Protein AF-A0A806DKA2-F1 (afdb_monomer_lite)

Sequence (63 aa):
MRSRAIALIIRMWQGPDGVVKASVRPSQGGPTRYFPNLEALKNYLEQAQEQIETATDPTKGLR

pLDDT: mean 83.64, std 16.98, range [43.59, 97.81]

Organism: Meiothermus ruber (strain ATCC 35948 / DSM 1279 / VKM B-1258 / 21) (NCBI:txid504728)

Secondary structure (DSSP, 8-state):
-------EEEEEEE-TTSPEEEEEEETTS-PPEEESSHHHHHHHHHHHHHHHHHHH-GGGG--

Radius of gyration: 15.22 Å; chains: 1; bounding box: 46×22×36 Å

Structure (mmCIF, N/CA/C/O backbone):
data_AF-A0A806DKA2-F1
#
_entry.id   AF-A0A806DKA2-F1
#
loop_
_atom_site.group_PDB
_atom_site.id
_atom_site.type_symbol
_atom_site.label_atom_id
_atom_site.label_alt_id
_atom_site.label_comp_id
_atom_site.label_asym_id
_atom_site.label_entity_id
_atom_site.label_seq_id
_atom_site.pdbx_PDB_ins_code
_atom_site.Cartn_x
_atom_site.Cartn_y
_atom_site.Cartn_z
_atom_site.occupancy
_atom_site.B_iso_or_equiv
_atom_site.auth_seq_id
_atom_site.auth_comp_id
_atom_site.auth_asym_id
_atom_site.auth_atom_id
_atom_site.pdbx_PDB_model_num
ATOM 1 N N . MET A 1 1 ? 17.316 3.889 -22.371 1.00 46.09 1 MET A N 1
ATOM 2 C CA . MET A 1 1 ? 16.815 2.935 -21.353 1.00 46.09 1 MET A CA 1
ATOM 3 C C . MET A 1 1 ? 15.320 3.154 -21.193 1.00 46.09 1 MET A C 1
ATOM 5 O O . MET A 1 1 ? 14.908 4.299 -21.104 1.00 46.09 1 MET A O 1
ATOM 9 N N . ARG A 1 2 ? 14.497 2.101 -21.250 1.00 49.56 2 ARG A N 1
ATOM 10 C CA . ARG A 1 2 ? 13.034 2.221 -21.132 1.00 49.56 2 ARG A CA 1
ATOM 11 C C . ARG A 1 2 ? 12.682 2.276 -19.645 1.00 49.56 2 ARG A C 1
ATOM 13 O O . ARG A 1 2 ? 12.962 1.301 -18.949 1.00 49.56 2 ARG A O 1
ATOM 20 N N . SER A 1 3 ? 12.114 3.383 -19.164 1.00 55.62 3 SER A N 1
ATOM 21 C CA . SER A 1 3 ? 11.628 3.500 -17.783 1.00 55.62 3 SER A CA 1
ATOM 22 C C . SER A 1 3 ? 10.696 2.327 -17.483 1.00 55.62 3 SER A C 1
ATOM 24 O O . SER A 1 3 ? 9.670 2.153 -18.146 1.00 55.62 3 SER A O 1
ATOM 26 N N . ARG A 1 4 ? 11.078 1.461 -16.538 1.00 64.19 4 ARG A N 1
ATOM 27 C CA . ARG A 1 4 ? 10.207 0.374 -16.081 1.00 64.19 4 ARG A CA 1
ATOM 28 C C . ARG A 1 4 ? 9.126 1.004 -15.215 1.00 64.19 4 ARG A C 1
ATOM 30 O O . ARG A 1 4 ? 9.377 1.341 -14.065 1.00 64.19 4 ARG A O 1
ATOM 37 N N . ALA A 1 5 ? 7.937 1.179 -15.780 1.00 74.12 5 ALA A N 1
ATOM 38 C CA . ALA A 1 5 ? 6.771 1.587 -15.014 1.00 74.12 5 ALA A CA 1
ATOM 39 C C . ALA A 1 5 ? 6.476 0.520 -13.947 1.00 74.12 5 ALA A C 1
ATOM 41 O O . ALA A 1 5 ? 6.268 -0.652 -14.271 1.00 74.12 5 ALA A O 1
ATOM 42 N N . ILE A 1 6 ? 6.482 0.916 -12.674 1.00 80.81 6 ILE A N 1
ATOM 43 C CA . ILE A 1 6 ? 6.097 0.046 -11.562 1.00 80.81 6 ILE A CA 1
ATOM 44 C C . ILE A 1 6 ? 4.612 0.281 -11.298 1.00 80.81 6 ILE A C 1
ATOM 46 O O . ILE A 1 6 ? 4.218 1.330 -10.798 1.00 80.81 6 ILE A O 1
ATOM 50 N N . ALA A 1 7 ? 3.778 -0.700 -11.633 1.00 88.69 7 ALA A N 1
ATOM 51 C CA . ALA A 1 7 ? 2.356 -0.651 -11.316 1.00 88.69 7 ALA A CA 1
ATOM 52 C C . ALA A 1 7 ? 2.109 -1.191 -9.898 1.00 88.69 7 ALA A C 1
ATOM 54 O O . ALA A 1 7 ? 2.428 -2.350 -9.599 1.00 88.69 7 ALA A O 1
ATOM 55 N N . LEU A 1 8 ? 1.518 -0.356 -9.044 1.00 92.19 8 LEU A N 1
ATOM 56 C CA . LEU A 1 8 ? 1.153 -0.668 -7.663 1.00 92.19 8 LEU A CA 1
ATOM 57 C C . LEU A 1 8 ? -0.366 -0.836 -7.538 1.00 92.19 8 LEU A C 1
ATOM 59 O O . LEU A 1 8 ? -1.133 -0.082 -8.129 1.00 92.19 8 LEU A O 1
ATOM 63 N N . ILE A 1 9 ? -0.800 -1.812 -6.742 1.00 94.88 9 ILE A N 1
ATOM 64 C CA . ILE A 1 9 ? -2.196 -1.976 -6.332 1.00 94.88 9 ILE A CA 1
ATOM 65 C C . ILE A 1 9 ? -2.321 -1.414 -4.921 1.00 94.88 9 ILE A C 1
ATOM 67 O O . ILE A 1 9 ? -1.686 -1.925 -3.994 1.00 94.88 9 ILE A O 1
ATOM 71 N N . ILE A 1 10 ? -3.156 -0.389 -4.769 1.00 95.75 10 ILE A N 1
ATOM 72 C CA . ILE A 1 10 ? -3.451 0.250 -3.487 1.00 95.75 10 ILE A CA 1
ATOM 73 C C . ILE A 1 10 ? -4.869 -0.143 -3.073 1.00 95.75 10 ILE A C 1
ATOM 75 O O . ILE A 1 10 ? -5.810 -0.003 -3.851 1.00 95.75 10 ILE A O 1
ATOM 79 N N . ARG A 1 11 ? -5.028 -0.652 -1.850 1.00 96.69 11 ARG A N 1
ATOM 80 C CA . ARG A 1 11 ? -6.340 -0.863 -1.221 1.00 96.69 11 ARG A CA 1
ATOM 81 C C . ARG A 1 11 ? -6.471 0.064 -0.031 1.00 96.69 11 ARG A C 1
ATOM 83 O O . ARG A 1 11 ? -5.535 0.156 0.756 1.00 96.69 11 ARG A O 1
ATOM 90 N N . MET A 1 12 ? -7.626 0.703 0.095 1.00 97.31 12 MET A N 1
ATOM 91 C CA . MET A 1 12 ? -7.959 1.614 1.184 1.00 97.31 12 MET A CA 1
ATOM 92 C C . MET A 1 12 ? -9.238 1.142 1.862 1.00 97.31 12 MET A C 1
ATOM 94 O O . MET A 1 12 ? -10.151 0.659 1.192 1.00 97.31 12 MET A O 1
ATOM 98 N N . TRP A 1 13 ? -9.296 1.269 3.181 1.00 97.56 13 TRP A N 1
ATOM 99 C CA . TRP A 1 13 ? -10.487 0.954 3.963 1.00 97.56 13 TRP A CA 1
ATOM 100 C C . TRP A 1 13 ? -10.541 1.834 5.206 1.00 97.56 13 TRP A C 1
ATOM 102 O O . TRP A 1 13 ? -9.509 2.255 5.730 1.00 97.56 13 TRP A O 1
ATOM 112 N N . GLN A 1 14 ? -11.751 2.111 5.683 1.00 97.00 14 GLN A N 1
ATOM 113 C CA . GLN A 1 14 ? -11.949 2.809 6.946 1.00 97.00 14 GLN A CA 1
ATOM 114 C C . GLN A 1 14 ? -11.871 1.799 8.093 1.00 97.00 14 GLN A C 1
ATOM 116 O O . GLN A 1 14 ? -12.533 0.761 8.068 1.00 97.00 14 GLN A O 1
ATOM 121 N N . GLY A 1 15 ? -11.011 2.069 9.071 1.00 92.88 15 GLY A N 1
ATOM 122 C CA . GLY A 1 15 ? -10.927 1.292 10.296 1.00 92.88 15 GLY A CA 1
ATOM 123 C C . GLY A 1 15 ? -12.107 1.569 11.237 1.00 92.88 15 GLY A C 1
ATOM 124 O O . GLY A 1 15 ? -12.839 2.541 11.055 1.00 92.88 15 GLY A O 1
ATOM 125 N N . PRO A 1 16 ? -12.281 0.741 12.280 1.00 92.56 16 PRO A N 1
ATOM 126 C CA . PRO A 1 16 ? -13.315 0.945 13.303 1.00 92.56 16 PRO A CA 1
ATOM 127 C C . PRO A 1 16 ? -13.106 2.230 14.127 1.00 92.56 16 PRO A C 1
ATOM 129 O O . PRO A 1 16 ? -14.033 2.720 14.757 1.00 92.56 16 PRO A O 1
ATOM 132 N N . ASP A 1 17 ? -11.894 2.781 14.094 1.00 93.56 17 ASP A N 1
ATOM 133 C CA . ASP A 1 17 ? -11.480 4.075 14.647 1.00 93.56 17 ASP A CA 1
ATOM 134 C C . ASP A 1 17 ? -11.862 5.269 13.747 1.00 93.56 17 ASP A C 1
ATOM 136 O O . ASP A 1 17 ? -11.559 6.414 14.071 1.00 93.56 17 ASP A O 1
ATOM 140 N N . GLY A 1 18 ? -12.491 5.020 12.593 1.00 94.25 18 GLY A N 1
ATOM 141 C CA . GLY A 1 18 ? -12.795 6.036 11.588 1.00 94.25 18 GLY A CA 1
ATOM 142 C C . GLY A 1 18 ? -11.589 6.446 10.735 1.00 94.25 18 GLY A C 1
ATOM 143 O O . GLY A 1 18 ? -11.760 7.215 9.787 1.00 94.25 18 GLY A O 1
ATOM 144 N N . VAL A 1 19 ? -10.393 5.912 11.016 1.00 95.81 19 VAL A N 1
ATOM 145 C CA . VAL A 1 19 ? -9.145 6.248 10.320 1.00 95.81 19 VAL A CA 1
ATOM 146 C C . VAL A 1 19 ? -9.035 5.449 9.027 1.00 95.81 19 VAL A C 1
ATOM 148 O O . VAL A 1 19 ? -9.221 4.232 9.008 1.00 95.81 19 VAL A O 1
ATOM 151 N N . VAL A 1 20 ? -8.690 6.120 7.928 1.00 96.44 20 VAL A N 1
ATOM 152 C CA . VAL A 1 20 ? -8.457 5.451 6.644 1.00 96.44 20 VAL A CA 1
ATOM 153 C C . VAL A 1 20 ? -7.080 4.794 6.641 1.00 96.44 20 VAL A C 1
ATOM 155 O O . VAL A 1 20 ? -6.056 5.473 6.695 1.00 96.44 20 VAL A O 1
ATOM 158 N N . LYS A 1 21 ? -7.070 3.467 6.543 1.00 96.94 21 LYS A N 1
ATOM 159 C CA . LYS A 1 21 ? -5.878 2.620 6.446 1.00 96.94 21 LYS A CA 1
ATOM 160 C C . LYS A 1 21 ? -5.660 2.227 4.994 1.00 96.94 21 LYS A C 1
ATOM 162 O O . LYS A 1 21 ? -6.593 2.245 4.185 1.00 96.94 21 LYS A O 1
ATOM 167 N N . ALA A 1 22 ? -4.428 1.868 4.660 1.00 97.81 22 ALA A N 1
ATOM 168 C CA . ALA A 1 22 ? -4.102 1.459 3.305 1.00 97.81 22 ALA A CA 1
ATOM 169 C C . ALA A 1 22 ? -3.131 0.284 3.265 1.00 97.81 22 ALA A C 1
ATOM 171 O O . ALA A 1 22 ? -2.365 0.037 4.193 1.00 97.81 22 ALA A O 1
ATOM 172 N N . SER A 1 23 ? -3.133 -0.430 2.147 1.00 97.12 23 SER A N 1
ATOM 173 C CA . SER A 1 23 ? -2.106 -1.410 1.819 1.00 97.12 23 SER A CA 1
ATOM 174 C C . SER A 1 23 ? -1.650 -1.236 0.383 1.00 97.12 23 SER A C 1
ATOM 176 O O . SER A 1 23 ? -2.473 -0.951 -0.488 1.00 97.12 23 SER A O 1
ATOM 178 N N . VAL A 1 24 ? -0.366 -1.472 0.136 1.00 96.25 24 VAL A N 1
ATOM 179 C CA . VAL A 1 24 ? 0.251 -1.403 -1.188 1.00 96.25 24 VAL A CA 1
ATOM 180 C C . VAL A 1 24 ? 0.912 -2.733 -1.503 1.00 96.25 24 VAL A C 1
ATOM 182 O O . VAL A 1 24 ? 1.628 -3.291 -0.671 1.00 96.25 24 VAL A O 1
ATOM 185 N N . ARG A 1 25 ? 0.717 -3.226 -2.726 1.00 94.94 25 ARG A N 1
ATOM 186 C CA . ARG A 1 25 ? 1.472 -4.359 -3.273 1.00 94.94 25 ARG A CA 1
ATOM 187 C C . ARG A 1 25 ? 1.849 -4.116 -4.733 1.00 94.94 25 ARG A C 1
ATOM 189 O O . ARG A 1 25 ? 1.067 -3.496 -5.457 1.00 94.94 25 ARG A O 1
ATOM 196 N N . PRO A 1 26 ? 2.985 -4.644 -5.212 1.00 92.81 26 PRO A N 1
ATOM 197 C CA . PRO A 1 26 ? 3.272 -4.667 -6.639 1.00 92.81 26 PRO A CA 1
ATOM 198 C C . PRO A 1 26 ? 2.225 -5.490 -7.399 1.00 92.81 26 PRO A C 1
ATOM 200 O O . PRO A 1 26 ? 1.794 -6.558 -6.948 1.00 92.81 26 PRO A O 1
ATOM 203 N N . SER A 1 27 ? 1.834 -5.006 -8.576 1.00 90.88 27 SER A N 1
ATOM 204 C CA . SER A 1 27 ? 0.939 -5.734 -9.488 1.00 90.88 27 SER A CA 1
ATOM 205 C C . SER A 1 27 ? 1.546 -7.055 -9.972 1.00 90.88 27 SER A C 1
ATOM 207 O O . SER A 1 27 ? 0.831 -8.042 -10.095 1.00 90.88 27 SER A O 1
ATOM 209 N N . GLN A 1 28 ? 2.870 -7.094 -10.149 1.00 89.31 28 GLN A N 1
ATOM 210 C CA . GLN A 1 28 ? 3.636 -8.262 -10.607 1.00 89.31 28 GLN A CA 1
ATOM 211 C C . GLN A 1 28 ? 3.854 -9.333 -9.519 1.00 89.31 28 GLN A C 1
ATOM 213 O O . GLN A 1 28 ? 4.543 -10.320 -9.751 1.00 89.31 28 GLN A O 1
ATOM 218 N N . GLY A 1 29 ? 3.277 -9.150 -8.326 1.00 87.56 29 GLY A N 1
ATOM 219 C CA . GLY A 1 29 ? 3.513 -10.011 -7.168 1.00 87.56 29 GLY A CA 1
ATOM 220 C C . GLY A 1 29 ? 4.630 -9.485 -6.265 1.00 87.56 29 GLY A C 1
ATOM 221 O O . GLY A 1 29 ? 5.528 -8.766 -6.696 1.00 87.56 29 GLY A O 1
ATOM 222 N N . GLY A 1 30 ? 4.527 -9.787 -4.971 1.00 89.06 30 GLY A N 1
ATOM 223 C CA . GLY A 1 30 ? 5.447 -9.292 -3.950 1.00 89.06 30 GLY A CA 1
ATOM 224 C C . GLY A 1 30 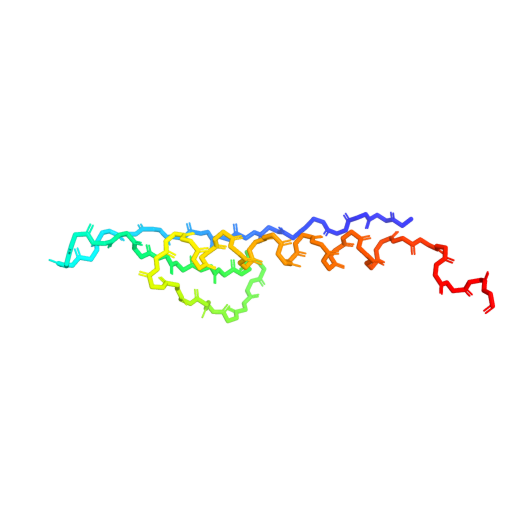? 4.768 -9.062 -2.599 1.00 89.06 30 GLY A C 1
ATOM 225 O O . GLY A 1 30 ? 3.553 -9.254 -2.471 1.00 89.06 30 GLY A O 1
ATOM 226 N N . PRO A 1 31 ? 5.546 -8.655 -1.582 1.00 93.12 31 PRO A N 1
ATOM 227 C CA . PRO A 1 31 ? 5.024 -8.428 -0.245 1.00 93.12 31 PRO A CA 1
ATOM 228 C C . PRO A 1 31 ? 4.029 -7.265 -0.235 1.00 93.12 31 PRO A C 1
ATOM 230 O O . PRO A 1 31 ? 4.237 -6.232 -0.876 1.00 93.12 31 PRO A O 1
ATOM 233 N N . THR A 1 32 ? 2.951 -7.438 0.527 1.00 96.00 32 THR A N 1
ATOM 234 C CA . THR A 1 32 ? 2.000 -6.360 0.811 1.00 96.00 32 THR A CA 1
ATOM 235 C C . THR A 1 32 ? 2.513 -5.550 1.993 1.00 96.00 32 THR A C 1
ATOM 237 O O . THR A 1 32 ? 2.822 -6.114 3.042 1.00 96.00 32 THR A O 1
ATOM 240 N N . ARG A 1 33 ? 2.601 -4.231 1.831 1.00 96.38 33 ARG A N 1
ATOM 241 C CA . ARG A 1 33 ? 2.924 -3.288 2.905 1.00 96.38 33 ARG A CA 1
ATOM 242 C C . ARG A 1 33 ? 1.646 -2.641 3.407 1.00 96.38 33 ARG A C 1
ATOM 244 O O . ARG A 1 33 ? 0.802 -2.267 2.598 1.00 96.38 33 ARG A O 1
ATOM 251 N N . TYR A 1 34 ? 1.522 -2.504 4.719 1.00 97.19 34 TYR A N 1
ATOM 252 C CA . TYR A 1 34 ? 0.364 -1.909 5.378 1.00 97.19 34 TYR A CA 1
ATOM 253 C C . TYR A 1 34 ? 0.735 -0.544 5.950 1.00 97.19 34 TYR A C 1
ATOM 255 O O . TYR A 1 34 ? 1.835 -0.366 6.4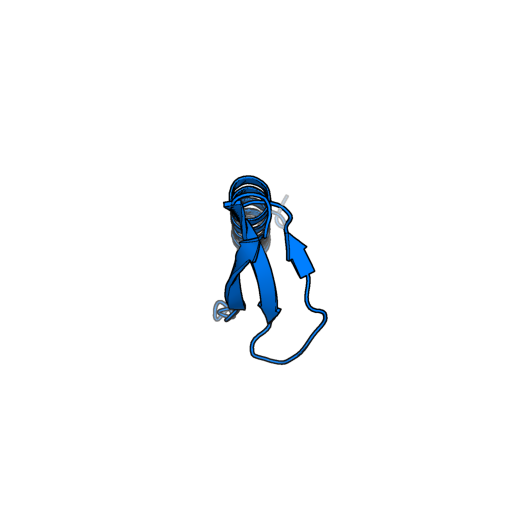68 1.00 97.19 34 TYR A O 1
ATOM 263 N N . PHE A 1 35 ? -0.198 0.397 5.866 1.00 96.81 35 PHE A N 1
ATOM 264 C CA . PHE A 1 35 ? -0.032 1.778 6.291 1.00 96.81 35 PHE A CA 1
ATOM 265 C C . PHE A 1 35 ? -1.165 2.150 7.252 1.00 96.81 35 PHE A C 1
ATOM 267 O O . PHE A 1 35 ? -2.339 1.927 6.931 1.00 96.81 35 PHE A O 1
ATOM 274 N N . PRO A 1 36 ? -0.834 2.705 8.431 1.00 94.81 36 PRO A N 1
ATOM 275 C CA . PRO A 1 36 ? -1.819 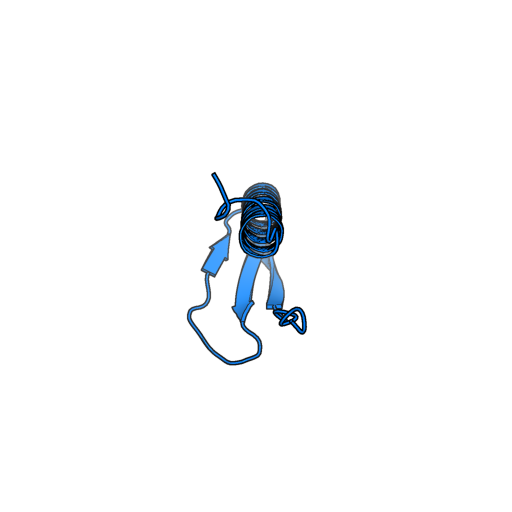3.011 9.465 1.00 94.81 36 PRO A CA 1
ATOM 276 C C . PRO A 1 36 ? -2.693 4.224 9.120 1.00 94.81 36 PRO A C 1
ATOM 278 O O . PRO A 1 36 ? -3.767 4.371 9.694 1.00 94.81 36 PRO A O 1
ATOM 281 N N . ASN A 1 37 ? -2.238 5.086 8.207 1.00 95.31 37 ASN A N 1
ATOM 282 C CA . ASN A 1 37 ? -2.946 6.274 7.745 1.00 95.31 37 ASN A CA 1
ATOM 283 C C . ASN A 1 37 ? -2.473 6.681 6.333 1.00 95.31 37 ASN A C 1
ATOM 285 O O . ASN A 1 37 ? -1.519 6.115 5.786 1.00 95.31 37 ASN A O 1
ATOM 289 N N . LEU A 1 38 ? -3.151 7.668 5.741 1.00 94.69 38 LEU A N 1
ATOM 290 C CA . LEU A 1 38 ? -2.836 8.172 4.400 1.00 94.69 38 LEU A CA 1
ATOM 291 C C . LEU A 1 38 ? -1.535 8.974 4.332 1.00 94.69 38 LEU A C 1
ATOM 293 O O . LEU A 1 38 ? -0.888 8.977 3.289 1.00 94.69 38 LEU A O 1
ATOM 297 N N . GLU A 1 39 ? -1.126 9.612 5.425 1.00 96.00 39 GLU A N 1
ATOM 298 C CA . GLU A 1 39 ? 0.135 10.354 5.489 1.00 96.00 39 GLU A CA 1
ATOM 299 C C . GLU A 1 39 ? 1.340 9.414 5.348 1.00 96.00 39 GLU A C 1
ATOM 301 O O . GLU A 1 39 ? 2.223 9.648 4.526 1.00 96.00 39 GLU A O 1
ATOM 306 N N . ALA A 1 40 ? 1.329 8.281 6.055 1.00 96.19 40 ALA A N 1
ATOM 307 C CA . ALA A 1 40 ? 2.356 7.252 5.939 1.00 96.19 40 ALA A CA 1
ATOM 308 C C . ALA A 1 40 ? 2.412 6.647 4.526 1.00 96.19 40 ALA A C 1
ATOM 310 O O . ALA A 1 40 ? 3.499 6.387 4.009 1.00 96.19 40 ALA A O 1
ATOM 311 N N . LEU A 1 41 ? 1.251 6.442 3.887 1.00 96.19 41 LEU A N 1
ATOM 312 C CA . LEU A 1 41 ? 1.185 6.002 2.492 1.00 96.19 41 LEU A CA 1
ATOM 313 C C . LEU A 1 41 ? 1.800 7.045 1.551 1.00 96.19 41 LEU A C 1
ATOM 315 O O . LEU A 1 41 ? 2.611 6.689 0.700 1.00 96.19 41 LEU A O 1
ATOM 319 N N . LYS A 1 42 ? 1.421 8.318 1.702 1.00 95.88 42 LYS A N 1
ATOM 320 C CA . LYS A 1 42 ? 1.919 9.420 0.875 1.00 95.88 42 LYS A CA 1
ATOM 321 C C . LYS A 1 42 ? 3.445 9.518 0.956 1.00 95.88 42 LYS A C 1
ATOM 323 O O . LYS A 1 42 ? 4.098 9.443 -0.079 1.00 95.88 42 LYS A O 1
ATOM 328 N N . ASN A 1 43 ? 3.998 9.572 2.169 1.00 95.94 43 ASN A N 1
ATOM 329 C CA . ASN A 1 43 ? 5.444 9.669 2.388 1.00 95.94 43 ASN A CA 1
ATOM 330 C C . ASN A 1 43 ? 6.196 8.497 1.738 1.00 95.94 43 ASN A C 1
ATOM 332 O O . ASN A 1 43 ? 7.264 8.675 1.158 1.00 95.94 43 ASN A O 1
ATOM 336 N N . TYR A 1 44 ? 5.628 7.289 1.796 1.00 93.19 44 TYR A N 1
ATOM 337 C CA . TYR A 1 44 ? 6.207 6.126 1.129 1.00 93.19 44 TYR A CA 1
ATOM 338 C C . TYR A 1 44 ? 6.218 6.262 -0.401 1.00 93.19 44 TYR A C 1
ATOM 340 O O . TYR A 1 44 ? 7.212 5.907 -1.033 1.00 93.19 44 TYR A O 1
ATOM 348 N N . LEU A 1 45 ? 5.131 6.756 -1.002 1.00 92.06 45 LEU A N 1
ATOM 349 C CA . LEU A 1 45 ? 5.043 6.941 -2.453 1.00 92.06 45 LEU A CA 1
ATOM 350 C C . LEU A 1 45 ? 5.995 8.038 -2.943 1.00 92.06 45 LEU A C 1
ATOM 352 O O . LEU A 1 45 ? 6.646 7.842 -3.966 1.00 92.06 45 LEU A O 1
ATOM 356 N N . GLU A 1 46 ? 6.129 9.135 -2.195 1.00 93.25 46 GLU A N 1
ATOM 357 C CA . GLU A 1 46 ? 7.081 10.213 -2.495 1.00 93.25 46 GLU A CA 1
ATOM 358 C C . GLU A 1 46 ? 8.530 9.702 -2.453 1.00 93.25 46 GLU A C 1
ATOM 360 O O . GLU A 1 46 ? 9.274 9.883 -3.414 1.00 93.25 46 GLU A O 1
ATOM 365 N N . GLN A 1 47 ? 8.908 8.959 -1.406 1.00 88.94 47 GLN A N 1
ATOM 366 C CA . GLN A 1 47 ? 10.239 8.340 -1.317 1.00 88.94 47 GLN A CA 1
ATOM 367 C C . GLN A 1 47 ? 10.494 7.331 -2.441 1.00 88.94 47 GLN A C 1
ATOM 369 O O . GLN A 1 47 ? 11.595 7.257 -2.987 1.00 88.94 47 GLN A O 1
ATOM 374 N N . ALA A 1 48 ? 9.488 6.522 -2.786 1.00 85.38 48 ALA A N 1
ATOM 375 C CA . ALA A 1 48 ? 9.608 5.558 -3.872 1.00 85.38 48 ALA A CA 1
ATOM 376 C C . ALA A 1 48 ? 9.802 6.260 -5.224 1.00 85.38 48 ALA A C 1
ATOM 378 O O . ALA A 1 48 ? 10.600 5.798 -6.039 1.00 85.38 48 ALA A O 1
ATOM 379 N N . GLN A 1 49 ? 9.111 7.377 -5.451 1.00 84.50 49 GLN A N 1
ATOM 380 C CA . GLN A 1 49 ? 9.276 8.191 -6.650 1.00 84.50 49 GLN A CA 1
ATOM 381 C 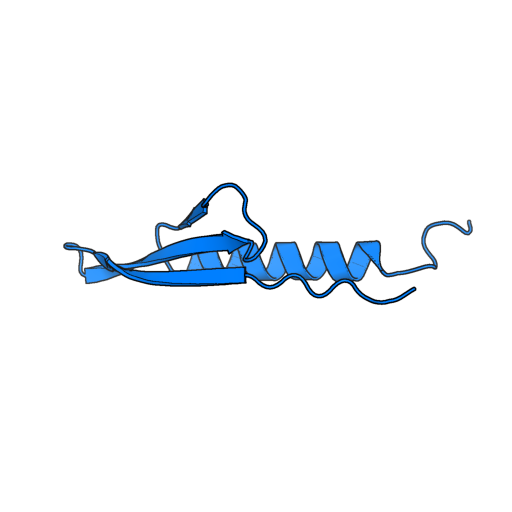C . GLN A 1 49 ? 10.673 8.821 -6.717 1.00 84.50 49 GLN A C 1
ATOM 383 O O . GLN A 1 49 ? 11.345 8.669 -7.734 1.00 84.50 49 GLN A O 1
ATOM 388 N N . GLU A 1 50 ? 11.151 9.436 -5.6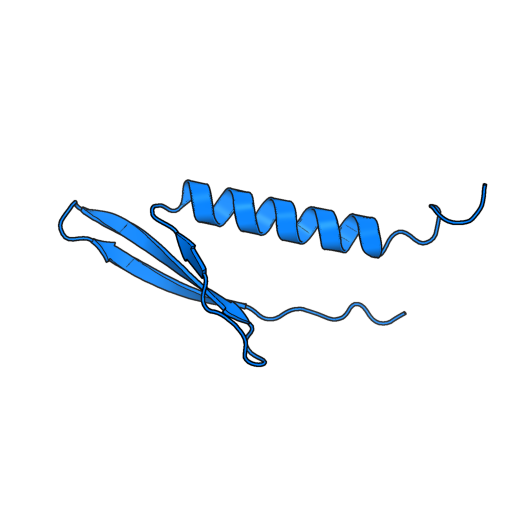33 1.00 84.00 50 GLU A N 1
ATOM 389 C CA . GLU A 1 50 ? 12.481 10.061 -5.576 1.00 84.00 50 GLU A CA 1
ATOM 390 C C . GLU A 1 50 ? 13.610 9.053 -5.852 1.00 84.00 50 GLU A C 1
ATOM 392 O O . GLU A 1 50 ? 14.569 9.348 -6.571 1.00 84.00 50 GLU A O 1
ATOM 397 N N . GLN A 1 51 ? 13.493 7.825 -5.333 1.00 78.94 51 GLN A N 1
ATOM 398 C CA . GLN A 1 51 ? 14.453 6.752 -5.610 1.00 78.94 51 GLN A CA 1
ATOM 399 C C . GLN A 1 51 ? 14.458 6.344 -7.084 1.00 78.94 51 GLN A C 1
ATOM 401 O O . GLN A 1 51 ? 15.525 6.082 -7.639 1.00 78.94 51 GLN A O 1
ATOM 406 N N . ILE A 1 52 ? 13.285 6.293 -7.723 1.00 76.69 52 ILE A N 1
ATOM 407 C CA . ILE A 1 52 ? 13.178 6.007 -9.156 1.00 76.69 52 ILE A CA 1
ATOM 408 C C . ILE A 1 52 ? 13.824 7.142 -9.949 1.00 76.69 52 ILE A C 1
ATOM 410 O O . ILE A 1 52 ? 14.669 6.873 -10.797 1.00 76.69 52 ILE A O 1
ATOM 414 N N . GLU A 1 53 ? 13.492 8.397 -9.654 1.00 75.12 53 GLU A N 1
ATOM 415 C CA . GLU A 1 53 ? 14.060 9.567 -10.332 1.00 75.12 53 GLU A CA 1
ATOM 416 C C . GLU A 1 53 ? 15.590 9.606 -10.191 1.00 75.12 53 GLU A C 1
ATOM 418 O O . GLU A 1 53 ? 16.298 9.660 -11.195 1.00 75.12 53 GLU A O 1
ATOM 423 N N . THR A 1 54 ? 16.111 9.425 -8.974 1.00 71.06 54 THR A N 1
ATOM 424 C CA . THR A 1 54 ? 17.558 9.405 -8.701 1.00 71.06 54 THR A CA 1
ATOM 425 C C . THR A 1 54 ? 18.276 8.250 -9.402 1.00 71.06 54 THR A C 1
ATOM 427 O O . THR A 1 54 ? 19.393 8.419 -9.886 1.00 71.06 54 THR A O 1
ATOM 430 N N . ALA 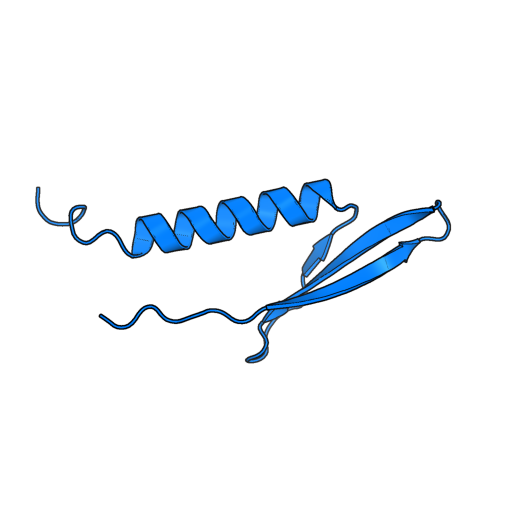A 1 55 ? 17.661 7.064 -9.467 1.00 62.94 55 ALA A N 1
ATOM 431 C CA . ALA A 1 55 ? 18.242 5.902 -10.141 1.00 62.94 55 ALA A CA 1
ATOM 432 C C . ALA A 1 55 ? 18.207 6.011 -11.675 1.00 62.94 55 ALA A C 1
ATOM 434 O O . ALA A 1 55 ? 18.930 5.283 -12.356 1.00 62.94 55 ALA A O 1
ATOM 435 N N . THR A 1 56 ? 17.365 6.891 -12.223 1.00 57.69 56 THR A N 1
ATOM 436 C CA . THR A 1 56 ? 17.229 7.092 -13.672 1.00 57.69 56 THR A CA 1
ATOM 437 C C . THR A 1 56 ? 18.109 8.236 -14.189 1.00 57.69 56 THR A C 1
ATOM 439 O O . THR A 1 56 ? 18.196 8.423 -15.402 1.00 57.69 56 THR A O 1
ATOM 442 N N . ASP A 1 57 ? 18.796 8.967 -13.304 1.00 55.75 57 ASP A N 1
ATOM 443 C CA . ASP A 1 57 ? 19.695 10.059 -13.671 1.00 55.75 57 ASP A CA 1
ATOM 444 C C . ASP A 1 57 ? 21.068 9.518 -14.146 1.00 55.75 57 ASP A C 1
ATOM 446 O O . ASP A 1 57 ? 21.844 8.992 -13.338 1.00 55.75 57 ASP A O 1
ATOM 450 N N . PRO A 1 58 ? 21.419 9.604 -15.447 1.00 51.25 58 PRO A N 1
ATOM 451 C CA . PRO A 1 58 ? 22.627 8.978 -15.998 1.00 51.25 58 PRO A CA 1
ATOM 452 C C . PRO A 1 58 ? 23.929 9.700 -15.615 1.00 51.25 58 PRO A C 1
ATOM 454 O O . PRO A 1 58 ? 25.015 9.220 -15.934 1.00 51.25 58 PRO A O 1
ATOM 457 N N . THR A 1 59 ? 23.852 10.871 -14.977 1.00 55.44 59 THR A N 1
ATOM 458 C CA . THR A 1 59 ? 25.009 11.760 -14.777 1.00 55.44 59 THR A CA 1
ATOM 459 C C . THR A 1 59 ? 25.802 11.507 -13.494 1.00 55.44 59 THR A C 1
ATOM 461 O O . THR A 1 59 ? 26.908 12.024 -13.352 1.00 55.44 59 THR A O 1
ATOM 464 N N . LYS A 1 60 ? 25.322 10.656 -12.577 1.00 51.19 60 LYS A N 1
ATOM 465 C CA . LYS A 1 60 ? 26.014 10.384 -11.299 1.00 51.19 60 LYS A CA 1
ATOM 466 C C . LYS A 1 60 ? 27.194 9.400 -11.380 1.00 51.19 60 LYS A C 1
ATOM 468 O O . LYS A 1 60 ? 27.842 9.168 -10.366 1.00 51.19 60 LYS A O 1
ATOM 473 N N . GLY A 1 61 ? 27.484 8.842 -12.559 1.00 48.28 61 GLY A N 1
ATOM 474 C CA . GLY A 1 61 ? 28.582 7.886 -12.791 1.00 48.28 61 GLY A CA 1
ATOM 475 C C . GLY A 1 61 ? 29.758 8.411 -13.625 1.00 48.28 61 GLY A C 1
ATOM 476 O O . GLY A 1 61 ? 30.616 7.622 -14.004 1.00 48.28 61 GLY A O 1
ATOM 477 N N . LEU A 1 62 ? 29.792 9.708 -13.949 1.00 47.03 62 LEU A N 1
ATOM 478 C CA . LEU A 1 62 ? 30.859 10.349 -14.731 1.00 47.03 62 LEU A CA 1
ATOM 479 C C . LEU A 1 62 ? 31.446 11.534 -13.950 1.00 47.03 62 LEU A C 1
ATOM 481 O O . LEU A 1 62 ? 31.299 12.691 -14.339 1.00 47.03 62 LEU A O 1
ATOM 485 N N . ARG A 1 63 ? 32.089 11.245 -12.819 1.00 43.59 63 ARG A N 1
ATOM 486 C CA . ARG A 1 63 ? 33.097 12.112 -12.201 1.00 43.59 63 ARG A CA 1
ATOM 487 C C . ARG A 1 63 ? 34.129 11.269 -11.477 1.00 43.59 63 ARG A C 1
ATOM 489 O O . ARG A 1 63 ? 33.713 10.272 -10.850 1.00 43.59 63 ARG A O 1
#

Foldseek 3Di:
DDQDDFDKDKDWDQDPVRAIKMWIDTPVDDDIDIGRHVVRVVVVVVVVVVVSVVVPDPPPPDD